Protein AF-A0A536H4V0-F1 (afdb_monomer)

Mean predicted aligned error: 4.58 Å

Structure (mmCIF, N/CA/C/O backbone):
data_AF-A0A536H4V0-F1
#
_entry.id   AF-A0A536H4V0-F1
#
loop_
_atom_site.group_PDB
_atom_site.id
_atom_site.type_symbol
_atom_site.label_atom_id
_atom_site.label_alt_id
_atom_site.label_comp_id
_atom_site.label_asym_id
_atom_site.label_entity_id
_atom_site.label_seq_id
_atom_site.pdbx_PDB_ins_code
_atom_site.Cartn_x
_atom_site.Cartn_y
_atom_site.Cartn_z
_atom_site.occupancy
_atom_site.B_iso_or_equiv
_atom_site.auth_seq_id
_atom_site.auth_comp_id
_atom_site.auth_asym_id
_atom_site.auth_atom_id
_atom_site.pdbx_PDB_model_num
ATOM 1 N N . MET A 1 1 ? 0.033 6.775 -13.928 1.00 62.19 1 MET A N 1
ATOM 2 C CA . MET A 1 1 ? 0.045 6.499 -15.385 1.00 62.19 1 MET A CA 1
ATOM 3 C C . MET A 1 1 ? 1.256 7.106 -16.085 1.00 62.19 1 MET A C 1
ATOM 5 O O . MET A 1 1 ? 1.809 6.414 -16.919 1.00 62.19 1 MET A O 1
ATOM 9 N N . ALA A 1 2 ? 1.698 8.328 -15.747 1.00 80.75 2 ALA A N 1
ATOM 10 C CA . ALA A 1 2 ? 2.904 8.921 -16.344 1.00 80.75 2 ALA A CA 1
ATOM 11 C C . ALA A 1 2 ? 4.171 8.059 -16.148 1.00 80.75 2 ALA A C 1
ATOM 13 O O . ALA A 1 2 ? 4.837 7.756 -17.125 1.00 80.75 2 ALA A O 1
ATOM 14 N N . GLU A 1 3 ? 4.423 7.569 -14.929 1.00 83.06 3 GLU A N 1
ATOM 15 C CA . GLU A 1 3 ? 5.599 6.728 -14.622 1.00 83.06 3 GLU A CA 1
ATOM 16 C C . GLU A 1 3 ? 5.602 5.379 -15.359 1.00 83.06 3 GLU A C 1
ATOM 18 O O . GLU A 1 3 ? 6.646 4.901 -15.787 1.00 83.06 3 GLU A O 1
ATOM 23 N N . LEU A 1 4 ? 4.428 4.760 -15.540 1.00 85.50 4 LEU A N 1
ATOM 24 C CA . LEU A 1 4 ? 4.317 3.520 -16.314 1.00 85.50 4 LEU A CA 1
ATOM 25 C C . LEU A 1 4 ? 4.617 3.773 -17.793 1.00 85.50 4 LEU A C 1
ATOM 27 O O . LEU A 1 4 ? 5.281 2.960 -18.420 1.00 85.50 4 LEU A O 1
ATOM 31 N N . ASN A 1 5 ? 4.120 4.881 -18.350 1.00 89.94 5 ASN A N 1
ATOM 32 C CA . ASN A 1 5 ? 4.380 5.230 -19.744 1.00 89.94 5 ASN A CA 1
ATOM 33 C C . ASN A 1 5 ? 5.869 5.499 -19.972 1.00 89.94 5 ASN A C 1
ATOM 35 O O . ASN A 1 5 ? 6.425 4.963 -20.920 1.00 89.94 5 ASN A O 1
ATOM 39 N N . GLU A 1 6 ? 6.510 6.242 -19.067 1.00 88.69 6 GLU A N 1
ATOM 40 C CA . GLU A 1 6 ? 7.959 6.460 -19.085 1.00 88.69 6 GLU A CA 1
ATOM 41 C C . GLU A 1 6 ? 8.713 5.128 -19.074 1.00 88.69 6 GLU A C 1
ATOM 43 O O . GLU A 1 6 ? 9.539 4.880 -19.946 1.00 88.69 6 GLU A O 1
ATOM 48 N N . TRP A 1 7 ? 8.355 4.220 -18.158 1.00 89.75 7 TRP A N 1
ATOM 49 C CA . TRP A 1 7 ? 8.970 2.897 -18.120 1.00 89.75 7 TRP A CA 1
ATOM 50 C C . TRP A 1 7 ? 8.713 2.076 -19.385 1.00 89.75 7 TRP A C 1
ATOM 52 O O . TRP A 1 7 ? 9.586 1.333 -19.805 1.00 89.75 7 TRP A O 1
ATOM 62 N N . VAL A 1 8 ? 7.537 2.180 -20.009 1.00 89.81 8 VAL A N 1
ATOM 63 C CA . VAL A 1 8 ? 7.223 1.452 -21.250 1.00 89.81 8 VAL A CA 1
ATOM 64 C C . VAL A 1 8 ? 8.034 1.975 -22.440 1.00 89.81 8 VAL A C 1
ATOM 66 O O . VAL A 1 8 ? 8.427 1.164 -23.283 1.00 89.81 8 VAL A O 1
ATOM 69 N N . GLU A 1 9 ? 8.240 3.291 -22.518 1.00 93.38 9 GLU A N 1
ATOM 70 C CA . GLU A 1 9 ? 8.854 3.994 -23.653 1.00 93.38 9 GLU A CA 1
ATOM 71 C C . GLU A 1 9 ? 10.392 4.036 -23.598 1.00 93.38 9 GLU A C 1
ATOM 73 O O . GLU A 1 9 ? 11.022 4.175 -24.646 1.00 93.38 9 GLU A O 1
ATOM 78 N N . ASP A 1 10 ? 10.996 3.903 -22.414 1.00 93.50 10 ASP A N 1
ATOM 79 C CA . ASP A 1 10 ? 12.448 3.969 -22.217 1.00 93.50 10 ASP A CA 1
ATOM 80 C C . ASP A 1 10 ? 13.092 2.568 -22.152 1.00 93.50 10 ASP A C 1
ATOM 82 O O . ASP A 1 10 ? 13.054 1.872 -21.132 1.00 93.50 10 ASP A O 1
ATOM 86 N N . ASP A 1 11 ? 13.705 2.145 -23.261 1.00 93.31 11 ASP A N 1
ATOM 87 C CA . ASP A 1 11 ? 14.391 0.852 -23.366 1.00 93.31 11 ASP A CA 1
ATOM 88 C C . ASP A 1 11 ? 15.609 0.743 -22.425 1.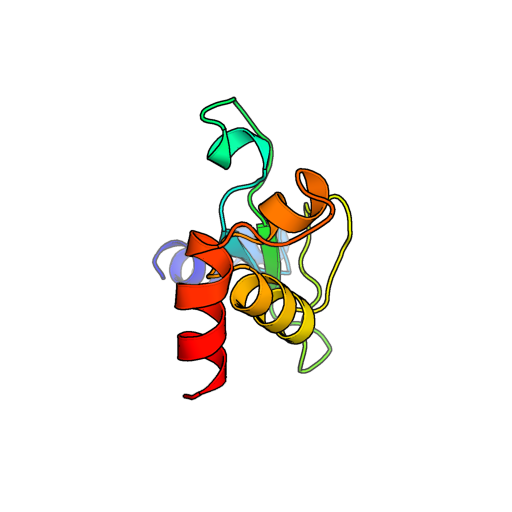00 93.31 11 ASP A C 1
ATOM 90 O O . ASP A 1 11 ? 15.826 -0.321 -21.841 1.00 93.31 11 ASP A O 1
ATOM 94 N N . GLU A 1 12 ? 16.374 1.822 -22.213 1.00 93.81 12 GLU A N 1
ATOM 95 C CA . GLU A 1 12 ? 17.535 1.810 -21.305 1.00 93.81 12 GLU A CA 1
ATOM 96 C C . GLU A 1 12 ? 17.076 1.636 -19.851 1.00 93.81 12 GLU A C 1
ATOM 98 O O . GLU A 1 12 ? 17.635 0.836 -19.091 1.00 93.81 12 GLU A O 1
ATOM 103 N N . LEU A 1 13 ? 16.000 2.329 -19.469 1.00 88.06 13 LEU A N 1
ATOM 104 C CA . LEU A 1 13 ? 15.381 2.183 -18.157 1.00 88.06 13 LEU A CA 1
ATOM 105 C C . LEU A 1 13 ? 14.869 0.754 -17.938 1.00 88.06 13 LEU A C 1
ATOM 107 O O . LEU A 1 13 ? 15.019 0.225 -16.838 1.00 88.06 13 LEU A O 1
ATOM 111 N N . ARG A 1 14 ? 14.305 0.106 -18.962 1.00 89.81 14 ARG A N 1
ATOM 112 C CA . ARG A 1 14 ? 13.844 -1.291 -18.886 1.00 89.81 14 ARG A CA 1
ATOM 113 C C . ARG A 1 14 ? 14.988 -2.290 -18.811 1.00 89.81 14 ARG A C 1
ATOM 115 O O . ARG A 1 14 ? 14.859 -3.298 -18.121 1.00 89.81 14 ARG A O 1
ATOM 122 N N . GLU A 1 15 ? 16.106 -2.030 -19.480 1.00 91.50 15 GLU A N 1
ATOM 123 C CA . GLU A 1 15 ? 17.315 -2.844 -19.320 1.00 91.50 15 GLU A CA 1
ATOM 124 C C . GLU A 1 15 ? 17.878 -2.728 -17.896 1.00 91.50 15 GLU A C 1
ATOM 126 O O . GLU A 1 15 ? 18.272 -3.731 -17.296 1.00 91.50 15 GLU A O 1
ATOM 131 N N . MET A 1 16 ? 17.859 -1.524 -17.317 1.00 89.81 16 MET A N 1
ATOM 132 C CA . MET A 1 16 ? 18.305 -1.278 -15.942 1.00 89.81 16 MET A CA 1
ATOM 133 C C . MET A 1 16 ? 17.315 -1.768 -14.873 1.00 89.81 16 MET A C 1
ATOM 135 O O . MET A 1 16 ? 17.728 -2.213 -13.800 1.00 89.81 16 MET A O 1
ATOM 139 N N . ARG A 1 17 ? 16.010 -1.660 -15.139 1.00 87.38 17 ARG A N 1
ATOM 140 C CA . ARG A 1 17 ? 14.899 -2.078 -14.275 1.00 87.38 17 ARG A CA 1
ATOM 141 C C . ARG A 1 17 ? 13.923 -2.932 -15.087 1.00 87.38 17 ARG A C 1
ATOM 143 O O . ARG A 1 17 ? 12.920 -2.419 -15.589 1.00 87.38 17 ARG A O 1
ATOM 150 N N . PRO A 1 18 ? 14.179 -4.248 -15.179 1.00 87.19 18 PRO A N 1
ATOM 151 C CA . PRO A 1 18 ? 13.380 -5.153 -16.006 1.00 87.19 18 PRO A CA 1
ATOM 152 C C . PRO A 1 18 ? 11.937 -5.323 -15.517 1.00 87.19 18 PRO A C 1
ATOM 154 O O . PRO A 1 18 ? 11.100 -5.835 -16.259 1.00 87.19 18 PRO A O 1
ATOM 157 N N . VAL A 1 19 ? 11.641 -4.887 -14.290 1.00 90.69 19 VAL A N 1
ATOM 158 C CA . VAL A 1 19 ? 10.294 -4.819 -13.721 1.00 90.69 19 VAL A CA 1
ATOM 159 C C . VAL A 1 19 ? 9.927 -3.373 -13.405 1.00 90.69 19 VAL A C 1
ATOM 161 O O . VAL A 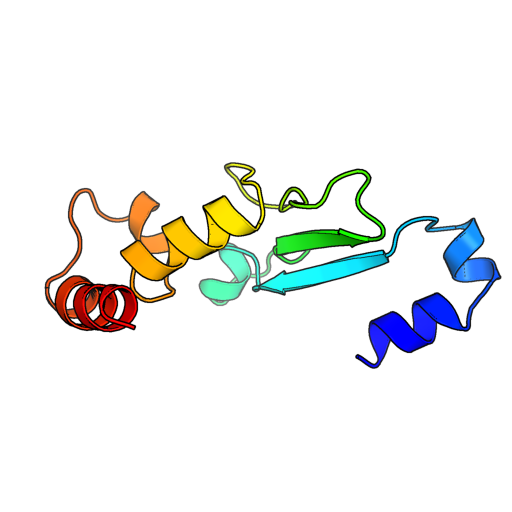1 19 ? 10.757 -2.587 -12.944 1.00 90.69 19 VAL A O 1
ATOM 164 N N . PHE A 1 20 ? 8.662 -3.034 -13.629 1.00 92.19 20 PHE A N 1
ATOM 165 C CA . PHE A 1 20 ? 8.067 -1.784 -13.183 1.00 92.19 20 PHE A CA 1
ATOM 166 C C . PHE A 1 20 ? 7.567 -1.944 -11.745 1.00 92.19 20 PHE A C 1
ATOM 168 O O . PHE A 1 20 ? 6.691 -2.769 -11.485 1.00 92.19 20 PHE A O 1
ATOM 175 N N . ALA A 1 21 ? 8.096 -1.154 -10.813 1.00 93.19 21 ALA A N 1
ATOM 176 C CA . ALA A 1 21 ? 7.591 -1.095 -9.445 1.00 93.19 21 ALA A CA 1
ATOM 177 C C . ALA A 1 21 ? 6.404 -0.123 -9.388 1.00 93.19 21 ALA A C 1
ATOM 179 O O . ALA A 1 21 ? 6.580 1.092 -9.331 1.00 93.19 21 ALA A O 1
ATOM 180 N N . ALA A 1 22 ? 5.184 -0.654 -9.469 1.00 92.88 22 ALA A N 1
ATOM 181 C CA . ALA A 1 22 ? 3.970 0.146 -9.473 1.00 92.88 22 ALA A CA 1
ATOM 182 C C . ALA A 1 22 ? 3.642 0.631 -8.051 1.00 92.88 22 ALA A C 1
ATOM 184 O O . ALA A 1 22 ? 3.360 -0.208 -7.187 1.00 92.88 22 ALA A O 1
ATOM 185 N N . PRO A 1 23 ? 3.625 1.952 -7.792 1.00 93.44 23 PRO A N 1
ATOM 186 C CA . PRO A 1 23 ? 3.295 2.475 -6.474 1.00 93.44 23 PRO A CA 1
ATOM 187 C C . PRO A 1 23 ? 1.805 2.277 -6.174 1.00 93.44 23 PRO A C 1
ATOM 189 O O . PRO A 1 23 ? 0.941 2.562 -7.005 1.00 93.44 23 PRO A O 1
ATOM 192 N N . LEU A 1 24 ? 1.504 1.811 -4.962 1.00 91.50 24 LEU A N 1
ATOM 193 C CA . LEU A 1 24 ? 0.147 1.537 -4.487 1.00 91.50 24 LEU A CA 1
ATOM 194 C C . LEU A 1 24 ? -0.297 2.523 -3.401 1.00 91.50 24 LEU A C 1
ATOM 196 O O . LEU A 1 24 ? -1.399 3.064 -3.466 1.00 91.50 24 LEU A O 1
ATOM 200 N N . ALA A 1 25 ? 0.544 2.742 -2.390 1.00 91.81 25 ALA A N 1
ATOM 201 C CA . ALA A 1 25 ? 0.252 3.631 -1.268 1.00 91.81 25 ALA A CA 1
ATOM 202 C C . ALA A 1 25 ? 1.550 4.160 -0.639 1.00 91.81 25 ALA A C 1
ATOM 204 O O . ALA A 1 25 ? 2.578 3.489 -0.733 1.00 91.81 25 ALA A O 1
ATOM 205 N N . PRO A 1 26 ? 1.520 5.307 0.065 1.00 92.44 26 PRO A N 1
ATOM 206 C CA . PRO A 1 26 ? 2.658 5.730 0.873 1.00 92.44 26 PRO A CA 1
ATOM 207 C C . PRO A 1 26 ? 3.017 4.670 1.924 1.00 92.44 26 PRO A C 1
ATOM 209 O O . PRO A 1 26 ? 2.144 3.919 2.385 1.00 92.44 26 PRO A O 1
ATOM 212 N N . ASP A 1 27 ? 4.287 4.625 2.322 1.00 91.75 27 ASP A N 1
ATOM 213 C CA . ASP A 1 27 ? 4.718 3.785 3.439 1.00 91.75 27 ASP A CA 1
ATOM 214 C C . ASP A 1 27 ? 4.128 4.263 4.785 1.00 91.75 27 ASP A C 1
ATOM 216 O O . ASP A 1 27 ? 3.386 5.248 4.852 1.00 91.75 27 ASP A O 1
ATOM 220 N N . ALA A 1 28 ? 4.412 3.531 5.865 1.00 89.56 28 ALA A N 1
ATOM 221 C CA . ALA A 1 28 ? 3.896 3.860 7.193 1.00 89.56 28 ALA A CA 1
ATOM 222 C C . ALA A 1 28 ? 4.401 5.221 7.710 1.00 89.56 28 ALA A C 1
ATOM 224 O O . ALA A 1 28 ? 3.611 5.984 8.254 1.00 89.56 28 ALA A O 1
ATOM 225 N N . TYR A 1 29 ? 5.670 5.566 7.476 1.00 91.06 29 TYR A N 1
ATOM 226 C CA . TYR A 1 29 ? 6.259 6.830 7.924 1.00 91.06 29 TYR A CA 1
ATOM 227 C C . TYR A 1 29 ? 5.683 8.025 7.170 1.00 91.06 29 TYR A C 1
ATOM 229 O O . TYR A 1 29 ? 5.291 9.012 7.784 1.00 91.06 29 TYR A O 1
ATOM 237 N N . HIS A 1 30 ? 5.539 7.919 5.849 1.00 91.25 30 HIS A N 1
ATOM 238 C CA . HIS A 1 30 ? 4.938 8.981 5.047 1.00 91.25 30 HIS A CA 1
ATOM 239 C C . HIS A 1 30 ? 3.461 9.213 5.400 1.00 91.25 30 HIS A C 1
ATOM 241 O O . HIS A 1 30 ? 2.973 10.335 5.280 1.00 91.25 30 HIS A O 1
ATOM 247 N N . LYS A 1 31 ? 2.741 8.188 5.877 1.00 88.44 31 LYS A N 1
ATOM 248 C CA . LYS A 1 31 ? 1.381 8.352 6.431 1.00 88.44 31 LYS A CA 1
ATOM 249 C C . LYS A 1 31 ? 1.364 9.088 7.772 1.00 88.44 31 LYS A C 1
ATOM 251 O O . LYS A 1 31 ? 0.338 9.663 8.120 1.00 88.44 31 LYS A O 1
ATOM 256 N N . GLU A 1 32 ? 2.480 9.083 8.491 1.00 88.94 32 GLU A N 1
ATOM 257 C CA . GLU A 1 32 ? 2.686 9.800 9.753 1.00 88.94 32 GLU A CA 1
ATOM 258 C C . GLU A 1 32 ? 3.330 11.185 9.559 1.00 88.94 32 GLU A C 1
ATOM 260 O O . GLU A 1 32 ? 3.702 11.823 10.541 1.00 88.94 32 GLU A O 1
ATOM 265 N N . ASP A 1 33 ? 3.453 11.667 8.315 1.00 91.56 33 ASP A N 1
ATOM 266 C CA . ASP A 1 33 ? 4.153 12.919 7.969 1.00 91.56 33 ASP A CA 1
ATOM 267 C C . ASP A 1 33 ? 5.641 12.914 8.382 1.00 91.56 33 ASP A C 1
ATOM 269 O O . ASP A 1 33 ? 6.254 13.939 8.688 1.00 91.56 33 ASP A O 1
ATOM 273 N N . VAL A 1 34 ? 6.245 11.724 8.390 1.00 93.12 34 VAL A N 1
ATOM 274 C CA . VAL A 1 34 ? 7.668 11.500 8.649 1.00 93.12 34 VAL A CA 1
ATOM 275 C C . VAL A 1 34 ? 8.340 11.027 7.362 1.00 93.12 34 VAL A C 1
ATOM 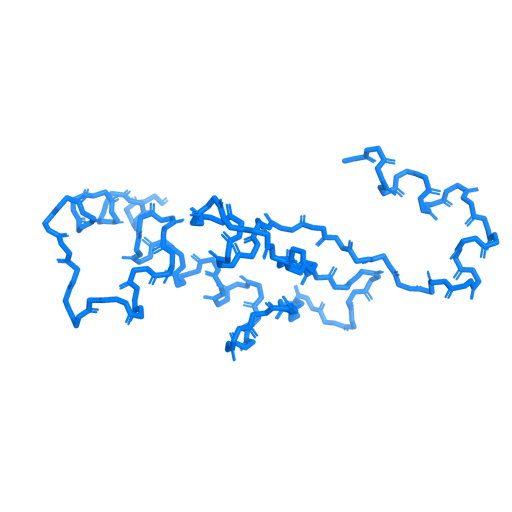277 O O . VAL A 1 34 ? 7.756 10.282 6.577 1.00 93.12 34 VAL A O 1
ATOM 280 N N . SER A 1 35 ? 9.591 11.445 7.135 1.00 89.31 35 SER A N 1
ATOM 281 C CA . SER A 1 35 ? 10.382 10.948 6.002 1.00 89.31 35 SER A CA 1
ATOM 282 C C . SER A 1 35 ? 10.474 9.424 6.056 1.00 89.31 35 SER A C 1
ATOM 284 O O . SER A 1 35 ? 11.053 8.868 6.990 1.00 89.31 35 SER A O 1
ATOM 286 N N . GLY A 1 36 ? 9.929 8.775 5.033 1.00 87.69 36 GLY A N 1
ATOM 287 C CA . GLY A 1 36 ? 9.926 7.327 4.890 1.00 87.69 36 GLY A CA 1
ATOM 288 C C . GLY A 1 36 ? 10.921 6.813 3.855 1.00 87.69 36 GLY A C 1
ATOM 289 O O . GLY A 1 36 ? 11.931 7.449 3.547 1.00 87.69 36 GLY A O 1
ATOM 290 N N . GLY A 1 37 ? 10.619 5.624 3.342 1.00 90.69 37 GLY A N 1
ATOM 291 C CA . GLY A 1 37 ? 11.356 4.944 2.287 1.00 90.69 37 GLY A CA 1
ATOM 292 C C . GLY A 1 37 ? 10.582 4.941 0.970 1.00 90.69 37 GLY A C 1
ATOM 293 O O . GLY A 1 37 ? 9.855 5.878 0.643 1.00 90.69 37 GLY A O 1
ATOM 294 N N . ALA A 1 38 ? 10.768 3.872 0.196 1.00 93.38 38 ALA A N 1
ATOM 295 C CA . ALA A 1 38 ? 9.957 3.623 -0.986 1.00 93.38 38 ALA A CA 1
ATOM 296 C C . ALA A 1 38 ? 8.489 3.355 -0.588 1.00 93.38 38 ALA A C 1
ATOM 298 O O . ALA A 1 38 ? 8.240 2.782 0.479 1.00 93.38 38 ALA A O 1
ATOM 299 N N . PRO A 1 39 ? 7.514 3.743 -1.430 1.00 94.38 39 PRO A N 1
ATOM 300 C CA . PRO A 1 39 ? 6.106 3.457 -1.184 1.00 94.38 39 PRO A CA 1
ATOM 301 C C . PRO A 1 39 ? 5.847 1.948 -1.132 1.00 94.38 39 PRO A C 1
ATOM 303 O O . PRO A 1 39 ? 6.659 1.132 -1.570 1.00 94.38 39 PRO A O 1
ATOM 306 N N . TYR A 1 40 ? 4.667 1.567 -0.647 1.00 93.69 40 TYR A N 1
ATOM 307 C CA . TYR A 1 40 ? 4.171 0.219 -0.890 1.00 93.69 40 TYR A CA 1
ATOM 308 C C . TYR A 1 40 ? 3.946 0.058 -2.384 1.00 93.69 40 TYR A C 1
ATOM 310 O O . TYR A 1 40 ? 3.243 0.863 -2.999 1.00 93.69 40 TYR A O 1
ATOM 318 N N . GLU A 1 41 ? 4.550 -0.970 -2.957 1.00 94.69 41 GLU A N 1
ATOM 319 C CA . GLU A 1 41 ? 4.630 -1.149 -4.402 1.00 94.69 41 GLU A CA 1
ATOM 320 C C . GLU A 1 41 ? 4.448 -2.614 -4.787 1.00 94.69 41 GLU A C 1
ATOM 322 O O . GLU A 1 41 ? 4.580 -3.512 -3.955 1.00 94.69 41 GLU A O 1
ATOM 327 N N . MET A 1 42 ? 4.131 -2.856 -6.053 1.00 94.00 42 MET A N 1
ATOM 328 C CA . MET A 1 42 ? 4.051 -4.194 -6.634 1.00 94.00 42 MET A CA 1
ATOM 329 C C . MET A 1 42 ? 4.859 -4.250 -7.924 1.00 94.00 42 MET A C 1
ATOM 331 O O . MET A 1 42 ? 4.808 -3.330 -8.737 1.00 94.00 42 MET A O 1
ATOM 335 N N . GLU A 1 43 ? 5.588 -5.339 -8.132 1.00 92.94 43 GLU A N 1
ATOM 336 C CA . GLU A 1 43 ? 6.361 -5.530 -9.357 1.00 92.94 43 GLU A CA 1
ATOM 337 C C . GLU A 1 43 ? 5.464 -5.985 -10.512 1.00 92.94 43 GLU A C 1
ATOM 339 O O . GLU A 1 43 ? 4.639 -6.892 -10.371 1.00 92.94 43 GLU A O 1
ATOM 344 N N . LEU A 1 44 ? 5.649 -5.363 -11.676 1.00 90.06 44 LEU A N 1
ATOM 345 C CA . LEU A 1 44 ? 4.961 -5.683 -12.917 1.00 90.06 44 LEU A CA 1
ATOM 346 C C . LEU A 1 44 ? 5.964 -5.926 -14.064 1.00 90.06 44 LEU A C 1
ATOM 348 O O . LEU A 1 44 ? 6.913 -5.158 -14.209 1.00 90.06 44 LEU A O 1
ATOM 352 N N . PRO A 1 45 ? 5.746 -6.943 -14.922 1.00 89.06 45 PRO A N 1
ATOM 353 C CA . PRO A 1 45 ? 4.708 -7.964 -14.797 1.00 89.06 45 PRO A CA 1
ATOM 354 C C . PRO A 1 45 ? 5.007 -8.928 -13.639 1.00 89.06 45 PRO A C 1
ATOM 356 O O . PRO A 1 45 ? 6.124 -9.418 -13.494 1.00 89.06 45 PRO A O 1
ATOM 359 N N . ALA A 1 46 ? 3.987 -9.245 -12.840 1.00 89.88 46 ALA A N 1
ATOM 360 C CA . ALA A 1 46 ? 4.097 -10.284 -11.825 1.00 89.88 46 ALA A CA 1
ATOM 361 C C . ALA A 1 46 ? 3.978 -11.677 -12.477 1.00 89.88 46 ALA A C 1
ATOM 363 O O . ALA A 1 46 ? 3.186 -11.854 -13.407 1.00 89.88 46 ALA A O 1
ATOM 364 N N . PRO A 1 47 ? 4.703 -12.699 -11.984 1.00 88.31 47 PRO A N 1
ATOM 365 C CA . PRO A 1 47 ? 4.603 -14.063 -12.511 1.00 88.31 47 PRO A CA 1
ATOM 366 C C . PRO A 1 47 ? 3.245 -14.731 -12.226 1.00 88.31 47 PRO A C 1
ATOM 368 O O . PRO A 1 47 ? 2.915 -15.741 -12.845 1.00 88.31 47 PRO A O 1
ATOM 371 N N . GLY A 1 48 ? 2.464 -14.191 -11.285 1.00 89.44 48 GLY A N 1
ATOM 372 C CA . GLY A 1 48 ? 1.139 -14.677 -10.909 1.00 89.44 48 GLY A CA 1
ATOM 373 C C . GLY A 1 48 ? 0.064 -13.596 -11.020 1.00 89.44 48 GLY A C 1
ATOM 374 O O . GLY A 1 48 ? 0.359 -12.418 -11.195 1.00 89.44 48 GLY A O 1
ATOM 375 N N . ALA A 1 49 ? -1.198 -14.009 -10.886 1.00 91.12 49 ALA A N 1
ATOM 376 C CA . ALA A 1 49 ? -2.347 -13.102 -10.949 1.00 91.12 49 ALA A CA 1
ATOM 377 C C . ALA A 1 49 ? -2.503 -12.205 -9.704 1.00 91.12 49 ALA A C 1
ATOM 379 O O . ALA A 1 49 ? -3.193 -11.193 -9.772 1.00 91.12 49 ALA A O 1
ATOM 380 N N . ASP A 1 50 ? -1.887 -12.580 -8.580 1.00 94.44 50 ASP A N 1
ATOM 381 C CA . ASP A 1 50 ? -1.928 -11.842 -7.314 1.00 94.44 50 ASP A CA 1
ATOM 382 C C . ASP A 1 50 ? -0.491 -11.500 -6.901 1.00 94.44 50 ASP A C 1
ATOM 384 O O . ASP A 1 50 ? 0.261 -12.362 -6.440 1.00 94.44 50 ASP A O 1
ATOM 388 N N . ALA A 1 51 ? -0.076 -10.265 -7.182 1.00 94.44 51 ALA A N 1
ATOM 389 C CA . ALA A 1 51 ? 1.286 -9.798 -6.945 1.00 94.44 51 ALA A CA 1
ATOM 390 C C . ALA A 1 51 ? 1.542 -9.573 -5.449 1.00 94.44 51 ALA A C 1
ATOM 392 O O . ALA A 1 51 ? 0.636 -9.200 -4.707 1.00 94.44 51 ALA A O 1
ATOM 393 N N . MET A 1 52 ? 2.784 -9.755 -5.001 1.00 95.31 52 MET A N 1
ATOM 394 C CA . MET A 1 52 ? 3.175 -9.397 -3.636 1.00 95.31 52 MET A CA 1
ATOM 395 C C . MET A 1 52 ? 3.354 -7.883 -3.505 1.00 95.31 52 MET A C 1
ATOM 397 O O . MET A 1 52 ? 3.905 -7.245 -4.401 1.00 95.31 52 MET A O 1
ATOM 401 N N . ILE A 1 53 ? 2.914 -7.332 -2.374 1.00 94.81 53 ILE A N 1
ATOM 402 C CA . ILE A 1 53 ? 3.171 -5.944 -1.994 1.00 94.81 53 ILE A CA 1
ATOM 403 C C . ILE A 1 53 ? 4.489 -5.864 -1.231 1.00 94.81 53 ILE A C 1
ATOM 405 O O . ILE A 1 53 ? 4.693 -6.541 -0.218 1.00 94.81 53 ILE A O 1
ATOM 409 N N . MET A 1 54 ? 5.372 -5.018 -1.742 1.00 94.00 54 MET A N 1
ATOM 410 C CA . MET A 1 54 ? 6.722 -4.776 -1.257 1.00 94.00 54 MET A CA 1
ATOM 411 C C . MET A 1 54 ? 6.757 -3.566 -0.312 1.00 94.00 54 MET A C 1
ATOM 413 O O . MET A 1 54 ? 5.787 -2.816 -0.194 1.00 94.00 54 MET A O 1
ATOM 417 N N . ASN A 1 55 ? 7.883 -3.392 0.386 1.00 93.00 55 ASN A N 1
ATOM 418 C CA . ASN A 1 55 ? 8.154 -2.285 1.322 1.00 93.00 55 ASN A CA 1
ATOM 419 C C . ASN A 1 55 ? 7.196 -2.181 2.522 1.00 93.00 55 ASN A C 1
ATOM 421 O O . ASN A 1 55 ? 7.168 -1.172 3.223 1.00 93.00 55 ASN A O 1
ATOM 425 N N . MET A 1 56 ? 6.437 -3.242 2.798 1.00 88.94 56 MET A N 1
ATOM 426 C CA . MET A 1 56 ? 5.634 -3.383 4.009 1.00 88.94 56 MET A CA 1
ATOM 427 C C . MET A 1 56 ? 6.398 -4.155 5.087 1.00 88.94 56 MET A C 1
ATOM 429 O O . MET A 1 56 ? 7.130 -5.095 4.782 1.00 88.94 56 MET A O 1
ATOM 433 N N . THR A 1 57 ? 6.141 -3.842 6.361 1.00 87.50 57 THR A N 1
ATOM 434 C CA . THR A 1 57 ? 6.655 -4.615 7.508 1.00 87.50 57 THR A CA 1
ATOM 435 C C . THR A 1 57 ? 6.252 -6.090 7.424 1.00 87.50 57 THR A C 1
ATOM 437 O O . THR A 1 57 ? 7.035 -6.980 7.754 1.00 87.50 57 THR A O 1
ATOM 440 N N . ARG A 1 58 ? 5.024 -6.359 6.963 1.00 87.00 58 ARG A N 1
ATOM 441 C CA . ARG A 1 58 ? 4.505 -7.704 6.697 1.00 87.00 58 ARG A CA 1
ATOM 442 C C . ARG A 1 58 ? 4.030 -7.779 5.244 1.00 87.00 58 ARG A C 1
ATOM 444 O O . ARG A 1 58 ? 2.980 -7.213 4.941 1.00 87.00 58 ARG A O 1
ATOM 451 N N . PRO A 1 59 ? 4.773 -8.454 4.352 1.00 86.56 59 PRO A N 1
ATOM 452 C CA . PRO A 1 59 ? 4.361 -8.612 2.964 1.00 86.56 59 PRO A CA 1
ATOM 453 C C . PRO A 1 59 ? 3.029 -9.357 2.852 1.00 86.56 59 PRO A C 1
ATOM 455 O O . PRO A 1 59 ? 2.829 -10.400 3.479 1.00 86.56 59 PRO A O 1
ATOM 458 N N . LEU A 1 60 ? 2.133 -8.832 2.021 1.00 94.25 60 LEU A N 1
ATOM 459 C CA . LEU A 1 60 ? 0.849 -9.438 1.677 1.00 94.25 60 LEU A CA 1
ATOM 460 C C . LEU A 1 60 ? 0.738 -9.521 0.158 1.00 94.25 60 LEU A C 1
ATOM 462 O O . LEU A 1 60 ? 1.249 -8.654 -0.545 1.00 94.25 60 LEU A O 1
ATOM 466 N N . ALA A 1 61 ? 0.038 -10.531 -0.352 1.00 95.88 61 ALA A N 1
ATOM 467 C CA . ALA A 1 61 ? -0.423 -10.492 -1.736 1.00 95.88 61 ALA A CA 1
ATOM 468 C C . ALA A 1 61 ? -1.445 -9.352 -1.909 1.00 95.88 61 ALA A C 1
ATOM 470 O O .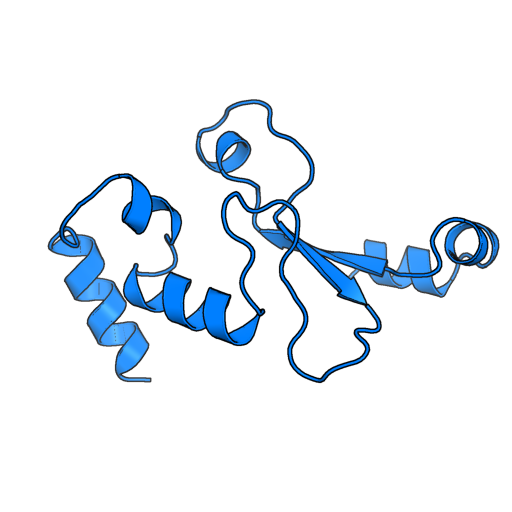 ALA A 1 61 ? -2.130 -8.992 -0.948 1.00 95.88 61 ALA A O 1
ATOM 471 N N . PHE A 1 62 ? -1.562 -8.777 -3.101 1.00 94.69 62 PHE A N 1
ATOM 472 C CA . PHE A 1 62 ? -2.376 -7.592 -3.370 1.00 94.69 62 PHE A CA 1
ATOM 473 C C . PHE A 1 62 ? -3.837 -7.770 -2.945 1.00 94.69 62 PHE A C 1
ATOM 475 O O . PHE A 1 62 ? -4.395 -6.914 -2.257 1.00 94.69 62 PHE A O 1
ATOM 482 N N . VAL A 1 63 ? -4.455 -8.909 -3.261 1.00 95.31 63 VAL A N 1
ATOM 483 C CA . VAL A 1 63 ? -5.839 -9.182 -2.843 1.00 95.31 63 VAL A CA 1
ATOM 484 C C . VAL A 1 63 ? -5.946 -9.302 -1.319 1.00 95.31 63 VAL A C 1
ATOM 486 O O . VAL A 1 63 ? -6.909 -8.810 -0.726 1.00 95.31 63 VAL A O 1
ATOM 489 N N . ALA A 1 64 ? -4.963 -9.925 -0.663 1.00 95.38 64 ALA A N 1
ATOM 490 C CA . ALA A 1 64 ? -4.918 -10.009 0.796 1.00 95.38 64 ALA A CA 1
ATOM 491 C C . ALA A 1 64 ? -4.729 -8.624 1.440 1.00 95.38 64 ALA A C 1
ATOM 493 O O . ALA A 1 64 ? -5.391 -8.321 2.432 1.00 95.38 64 ALA A O 1
ATOM 494 N N . TYR A 1 65 ? -3.899 -7.767 0.840 1.00 94.00 65 TYR A N 1
ATOM 495 C CA . TYR A 1 65 ? -3.719 -6.376 1.247 1.00 94.00 65 TYR A CA 1
ATOM 496 C C . TYR A 1 65 ? -5.029 -5.589 1.159 1.00 94.00 65 TYR A C 1
ATOM 498 O O . TYR A 1 65 ? -5.403 -4.938 2.131 1.00 94.00 65 TYR A O 1
ATOM 506 N N . LEU A 1 66 ? -5.768 -5.685 0.048 1.00 93.19 66 LEU A N 1
ATOM 507 C CA . LEU A 1 66 ? -7.051 -4.988 -0.106 1.00 93.19 66 LEU A CA 1
ATOM 508 C C . LEU A 1 66 ? -8.084 -5.446 0.927 1.00 93.19 66 LEU A C 1
ATOM 510 O O . LEU A 1 66 ? -8.744 -4.614 1.545 1.00 93.19 66 LEU A O 1
ATOM 514 N N . ARG A 1 67 ? -8.195 -6.760 1.162 1.00 93.75 67 ARG A N 1
ATOM 515 C CA . ARG A 1 67 ? -9.079 -7.301 2.210 1.00 93.75 67 ARG A CA 1
ATOM 516 C C . ARG A 1 67 ? -8.701 -6.758 3.583 1.00 93.75 67 ARG A C 1
ATOM 518 O O . ARG A 1 67 ? -9.574 -6.312 4.320 1.00 93.75 67 ARG A O 1
ATOM 525 N N . HIS A 1 68 ? -7.410 -6.762 3.901 1.00 92.69 68 HIS A N 1
ATOM 526 C CA . HIS A 1 68 ? -6.911 -6.225 5.159 1.00 92.69 68 HIS A CA 1
ATOM 527 C C . HIS A 1 68 ? -7.194 -4.721 5.286 1.00 92.69 68 HIS A C 1
ATOM 529 O O . HIS A 1 68 ? -7.684 -4.272 6.315 1.00 92.69 68 HIS A O 1
ATOM 535 N N . ALA A 1 69 ? -6.979 -3.942 4.225 1.00 92.38 69 ALA A N 1
ATOM 536 C CA . ALA A 1 69 ? -7.293 -2.520 4.213 1.00 92.38 69 ALA A CA 1
ATOM 537 C C . ALA A 1 69 ? -8.792 -2.264 4.434 1.00 92.38 69 ALA A C 1
ATOM 539 O O . ALA A 1 69 ? -9.141 -1.423 5.259 1.00 92.38 69 ALA A O 1
ATOM 540 N N . PHE A 1 70 ? -9.686 -2.998 3.764 1.00 92.88 70 PHE A N 1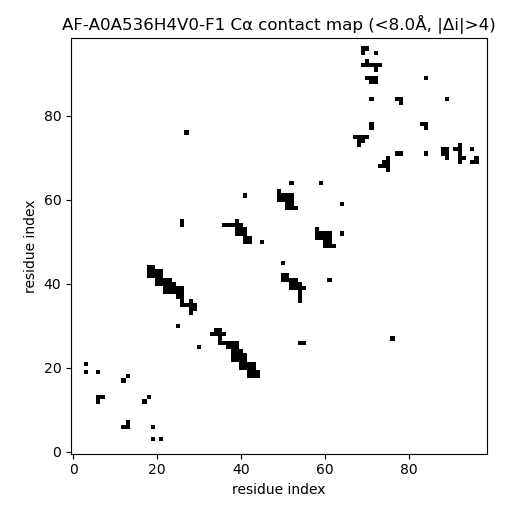
ATOM 541 C CA . PHE A 1 70 ? -11.134 -2.798 3.900 1.00 92.88 70 PHE A CA 1
ATOM 542 C C . PHE A 1 70 ? -11.683 -3.177 5.276 1.00 92.88 70 PHE A C 1
ATOM 544 O O . PHE A 1 70 ? -12.535 -2.451 5.788 1.00 92.88 70 PHE A O 1
ATOM 551 N N . GLN A 1 71 ? -11.128 -4.203 5.928 1.00 93.38 71 GLN A N 1
ATOM 552 C CA . GLN A 1 71 ? -11.448 -4.517 7.328 1.00 93.38 71 GLN A CA 1
ATOM 553 C C . GLN A 1 71 ? -11.190 -3.329 8.268 1.00 93.38 71 GLN A C 1
ATOM 555 O O . GLN A 1 71 ? -11.872 -3.187 9.283 1.00 93.38 71 GLN A O 1
ATOM 560 N N . TRP A 1 72 ? -10.241 -2.460 7.913 1.00 93.69 72 TRP A N 1
ATOM 561 C CA . TRP A 1 72 ? -9.852 -1.266 8.664 1.00 93.69 72 TRP A CA 1
ATOM 562 C C . TRP A 1 72 ? -10.252 0.036 7.961 1.00 93.69 72 TRP A C 1
ATOM 564 O O . TRP A 1 72 ? -9.580 1.053 8.107 1.00 93.69 72 TRP A O 1
ATOM 574 N N . ALA A 1 73 ? -11.341 0.027 7.184 1.00 93.56 73 ALA A N 1
ATOM 575 C CA . ALA A 1 73 ? -11.881 1.218 6.517 1.00 93.56 73 ALA A CA 1
ATOM 576 C C . ALA A 1 73 ? -10.880 1.953 5.594 1.00 93.56 73 ALA A C 1
ATOM 578 O O . ALA A 1 73 ? -10.940 3.171 5.433 1.00 93.56 73 ALA A O 1
ATOM 579 N N . GLY A 1 74 ? -9.947 1.218 4.986 1.00 90.38 74 GLY A N 1
ATOM 580 C CA . GLY A 1 74 ? -8.873 1.760 4.148 1.00 90.38 74 GLY A CA 1
ATOM 581 C C . GLY A 1 74 ? -7.619 2.187 4.920 1.00 90.38 74 GLY A C 1
ATOM 582 O O . GLY A 1 74 ? -6.680 2.692 4.310 1.00 90.38 74 GLY A O 1
ATOM 583 N N . LEU A 1 75 ? -7.572 1.963 6.236 1.00 90.69 75 LEU A N 1
ATOM 584 C CA . LEU A 1 75 ? -6.474 2.351 7.127 1.00 90.69 75 LEU A CA 1
ATOM 585 C C . LEU A 1 75 ? -5.795 1.112 7.748 1.00 90.69 75 LEU A C 1
ATOM 587 O O . LEU A 1 75 ? -5.832 0.939 8.965 1.00 90.69 75 LEU A O 1
ATOM 591 N N . PRO A 1 76 ? -5.142 0.238 6.953 1.00 89.25 76 PRO A N 1
ATOM 592 C CA . PRO A 1 76 ? -4.601 -1.039 7.440 1.00 89.25 76 PRO A CA 1
ATOM 593 C C . PRO A 1 76 ? -3.579 -0.900 8.582 1.00 89.25 76 PRO A C 1
ATOM 595 O O . PRO A 1 76 ? -3.460 -1.805 9.397 1.00 89.25 76 PRO A O 1
ATOM 598 N N . GLY A 1 77 ? -2.884 0.239 8.700 1.00 87.94 77 GLY A N 1
ATOM 599 C CA . GLY A 1 77 ? -1.941 0.488 9.802 1.00 87.94 77 GLY A CA 1
ATOM 600 C C . GLY A 1 77 ? -2.595 0.524 11.190 1.00 87.94 77 GLY A C 1
ATOM 601 O O . GLY A 1 77 ? -1.926 0.290 12.191 1.00 87.94 77 GLY A O 1
ATOM 602 N N . TYR A 1 78 ? -3.913 0.737 11.274 1.00 91.25 78 TYR A N 1
ATOM 603 C CA . TYR A 1 78 ? -4.630 0.707 12.553 1.00 91.25 78 TYR A CA 1
ATOM 604 C C . TYR A 1 78 ? -4.630 -0.692 13.182 1.00 91.25 78 TYR A C 1
ATOM 606 O O . TYR A 1 78 ? -4.703 -0.796 14.403 1.00 91.25 78 TYR A O 1
ATOM 614 N N . ALA A 1 79 ? -4.460 -1.748 12.381 1.00 90.38 79 ALA A N 1
ATOM 615 C CA . ALA A 1 79 ? -4.315 -3.114 12.874 1.00 90.38 79 ALA A CA 1
ATOM 616 C C . ALA A 1 79 ? -3.061 -3.330 13.733 1.00 90.38 79 ALA A C 1
ATOM 618 O O . ALA A 1 79 ? -2.978 -4.314 14.463 1.00 90.38 79 ALA A O 1
ATOM 619 N N . GLU A 1 80 ? -2.069 -2.445 13.617 1.00 86.50 80 GLU A N 1
ATOM 620 C CA . GLU A 1 80 ? -0.837 -2.497 14.406 1.00 86.50 80 GLU A CA 1
ATOM 621 C C . GLU A 1 80 ? -0.930 -1.639 15.675 1.00 86.50 80 GLU A C 1
ATOM 623 O O . GLU A 1 80 ? -0.229 -1.906 16.649 1.00 86.50 80 GLU A O 1
ATOM 628 N N . ALA A 1 81 ? -1.798 -0.623 15.669 1.00 87.69 81 ALA A N 1
ATOM 629 C CA . ALA A 1 81 ? -1.952 0.336 16.760 1.00 87.69 81 ALA A CA 1
ATOM 630 C C . ALA A 1 81 ? -3.079 -0.021 17.744 1.00 87.69 81 ALA A C 1
ATOM 632 O O . ALA A 1 81 ? -3.059 0.447 18.883 1.00 87.69 81 ALA A O 1
ATOM 633 N N . PHE A 1 82 ? -4.060 -0.822 17.319 1.00 91.19 82 PHE A N 1
ATOM 634 C CA . PHE A 1 82 ? -5.240 -1.156 18.113 1.00 91.19 82 PHE A CA 1
ATOM 635 C C . PHE A 1 82 ? -5.503 -2.663 18.132 1.00 91.19 82 PHE A C 1
ATOM 637 O O . PHE A 1 82 ? -5.538 -3.305 17.085 1.00 91.19 82 PHE A O 1
ATOM 644 N N . ASP A 1 83 ? -5.782 -3.206 19.320 1.00 91.12 83 ASP A N 1
ATOM 645 C CA . ASP A 1 83 ? -6.207 -4.605 19.480 1.00 91.12 83 ASP A CA 1
ATOM 646 C C . ASP A 1 83 ? -7.628 -4.845 18.931 1.00 91.12 83 ASP A C 1
ATOM 648 O O . ASP A 1 83 ? -7.946 -5.931 18.445 1.00 91.12 83 ASP A O 1
ATOM 652 N N . GLU A 1 84 ? -8.483 -3.817 18.975 1.00 92.81 84 GLU A N 1
ATOM 653 C CA . GLU A 1 84 ? -9.859 -3.836 18.473 1.00 92.81 84 GLU A CA 1
ATOM 654 C C . GLU A 1 84 ? -10.136 -2.613 17.591 1.00 92.81 84 GLU A C 1
ATOM 656 O O . GLU A 1 84 ? -9.595 -1.527 17.812 1.00 92.81 84 GLU A O 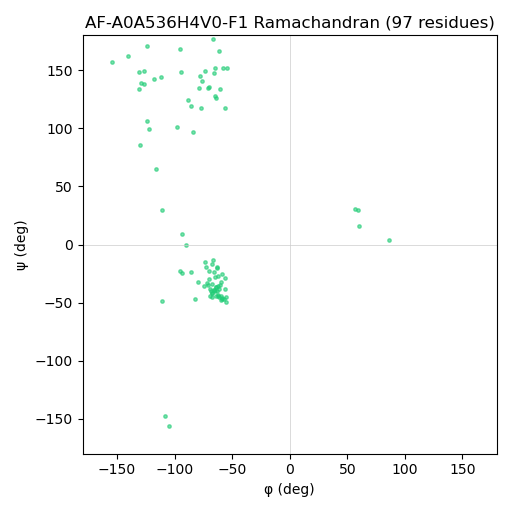1
ATOM 661 N N . ARG A 1 85 ? -11.014 -2.763 16.591 1.00 94.81 85 ARG A N 1
ATOM 662 C CA . ARG A 1 85 ? -11.374 -1.655 15.694 1.00 94.81 85 ARG A CA 1
ATOM 663 C C . ARG A 1 85 ? -12.103 -0.551 16.473 1.00 94.81 85 ARG A C 1
ATOM 665 O O . ARG A 1 85 ? -13.141 -0.838 17.073 1.00 94.81 85 ARG A O 1
ATOM 672 N N . PRO A 1 86 ? -11.666 0.721 16.382 1.00 95.50 86 PRO A N 1
ATOM 673 C CA . PRO A 1 86 ? -12.462 1.843 16.866 1.00 95.50 86 PRO A CA 1
ATOM 674 C C . PRO A 1 86 ? -13.866 1.850 16.243 1.00 95.50 86 PRO A C 1
ATOM 676 O O . PRO A 1 86 ? -14.070 1.373 15.120 1.00 95.50 86 PRO A O 1
ATOM 679 N N . SER A 1 87 ? -14.847 2.399 16.959 1.00 95.31 87 SER A N 1
ATOM 680 C CA . SER A 1 87 ? -16.257 2.350 16.545 1.00 95.31 87 SER A CA 1
ATOM 681 C C . SER A 1 87 ? -16.510 3.030 15.193 1.00 95.31 87 SER A C 1
ATOM 683 O O . SER A 1 87 ? -17.291 2.548 14.376 1.00 95.31 87 SER A O 1
ATOM 685 N N . GLU A 1 88 ? -15.771 4.100 14.922 1.00 93.56 88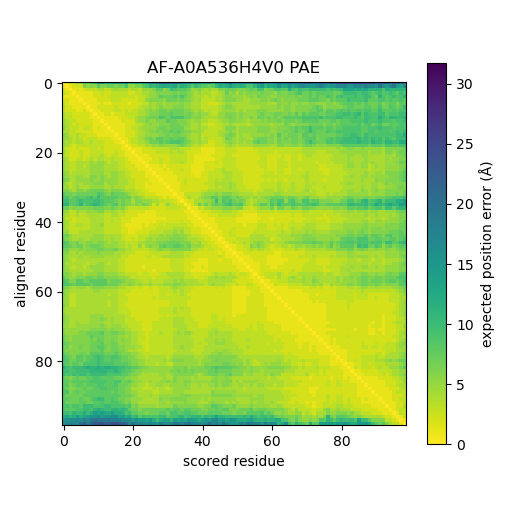 GLU A N 1
ATOM 686 C CA . GLU A 1 88 ? -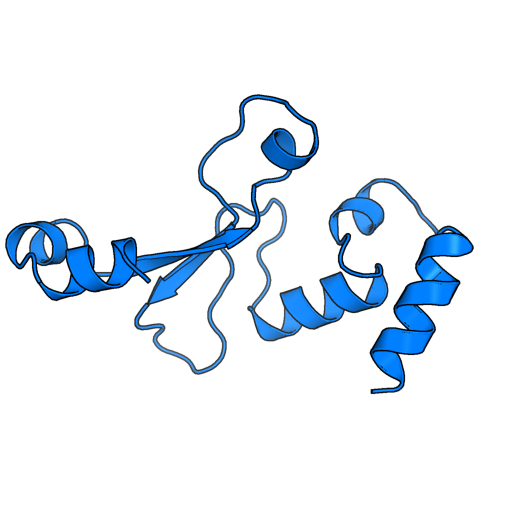15.788 4.889 13.698 1.00 93.56 88 GLU A CA 1
ATOM 687 C C . GLU A 1 88 ? -15.232 4.090 12.515 1.00 93.56 88 GLU A C 1
ATOM 689 O O . GLU A 1 88 ? -15.793 4.127 11.420 1.00 93.56 88 GLU A O 1
ATOM 694 N N . ILE A 1 89 ? -14.162 3.320 12.751 1.00 95.44 89 ILE A N 1
ATOM 695 C CA . ILE A 1 89 ? -13.575 2.419 11.754 1.00 95.44 89 ILE A CA 1
ATOM 696 C C . ILE A 1 89 ? -14.546 1.284 11.445 1.00 95.44 89 ILE A C 1
ATOM 698 O O . ILE A 1 89 ? -14.791 1.001 10.275 1.00 95.44 89 ILE A O 1
ATOM 702 N N . SER A 1 90 ? -15.147 0.681 12.473 1.00 94.56 90 SER A N 1
ATOM 703 C CA . SER A 1 90 ? -16.128 -0.396 12.297 1.00 94.56 90 SER A CA 1
ATOM 704 C C . SER A 1 90 ? -17.322 0.070 11.460 1.00 94.56 90 SER A C 1
ATOM 706 O O . SER A 1 90 ? -17.661 -0.564 10.467 1.00 94.56 90 SER A O 1
ATOM 708 N N . ALA A 1 91 ? -17.885 1.244 11.767 1.00 94.38 91 ALA A N 1
ATOM 709 C CA . ALA A 1 91 ? -19.028 1.792 11.037 1.00 94.38 91 ALA A CA 1
ATOM 710 C C . ALA A 1 91 ? -18.758 2.022 9.535 1.00 94.38 91 ALA A C 1
ATOM 712 O O . ALA A 1 91 ? -19.677 1.917 8.719 1.00 94.38 91 ALA A O 1
ATOM 713 N N . ILE A 1 92 ? -17.519 2.356 9.154 1.00 94.38 92 ILE A N 1
ATOM 714 C CA . ILE A 1 92 ? -17.134 2.522 7.745 1.00 94.38 92 ILE A CA 1
ATOM 715 C C . ILE A 1 92 ? -16.818 1.167 7.105 1.00 94.38 92 ILE A C 1
ATOM 717 O O . ILE A 1 92 ? -17.304 0.890 6.009 1.00 94.38 92 ILE A O 1
ATOM 721 N N . ALA A 1 93 ? -16.030 0.328 7.777 1.00 92.81 93 ALA A N 1
ATOM 722 C CA . ALA A 1 93 ? -15.618 -0.976 7.269 1.00 92.81 93 ALA A CA 1
ATOM 723 C C . ALA A 1 93 ? -16.825 -1.882 6.982 1.00 92.81 93 ALA A C 1
ATOM 725 O O . ALA A 1 93 ? -16.921 -2.441 5.893 1.00 92.81 93 ALA A O 1
ATOM 726 N N . ASP A 1 94 ? -17.805 -1.926 7.887 1.00 91.56 94 ASP A N 1
ATOM 727 C CA . ASP A 1 94 ? -19.009 -2.749 7.727 1.00 91.56 94 ASP A CA 1
ATOM 728 C C . ASP A 1 94 ? -19.843 -2.325 6.496 1.00 91.56 94 ASP A C 1
ATOM 730 O O . ASP A 1 94 ? -20.540 -3.136 5.888 1.00 91.56 94 ASP A O 1
ATOM 734 N N . ARG A 1 95 ? -19.754 -1.053 6.075 1.00 89.06 95 ARG A N 1
ATOM 735 C CA . ARG A 1 95 ? -20.396 -0.564 4.840 1.00 89.06 95 ARG A CA 1
ATOM 736 C C . ARG A 1 95 ? -19.611 -0.922 3.582 1.00 89.06 95 ARG A C 1
ATOM 738 O O . ARG A 1 95 ? -20.229 -1.093 2.536 1.00 89.06 95 ARG A O 1
ATOM 745 N N . LEU A 1 96 ? -18.283 -0.996 3.667 1.00 82.00 96 LEU A N 1
ATOM 746 C CA . LEU A 1 96 ? -17.423 -1.409 2.554 1.00 82.00 96 LEU A CA 1
ATOM 747 C C . LEU A 1 96 ? -17.542 -2.912 2.282 1.00 82.00 96 LEU A C 1
ATOM 749 O O . LEU A 1 96 ? -17.478 -3.317 1.128 1.00 82.00 96 LEU A O 1
ATOM 753 N N . GLU A 1 97 ? -17.762 -3.722 3.318 1.00 77.06 97 GLU A N 1
ATOM 754 C CA . GLU A 1 97 ? -17.988 -5.168 3.184 1.00 77.06 97 GLU A CA 1
ATOM 755 C C . GLU A 1 97 ? -19.375 -5.524 2.616 1.00 77.06 97 GLU A C 1
ATOM 757 O O . GLU A 1 97 ? -19.589 -6.653 2.180 1.00 77.06 97 GLU A O 1
ATOM 762 N N . ALA A 1 98 ? -20.314 -4.573 2.601 1.00 75.75 98 ALA A N 1
ATOM 763 C CA . ALA A 1 98 ? -21.668 -4.757 2.075 1.00 75.75 98 ALA A CA 1
ATOM 764 C C . ALA A 1 98 ? -21.821 -4.428 0.571 1.00 75.75 98 ALA A C 1
ATOM 766 O O . ALA A 1 98 ? -22.939 -4.515 0.054 1.00 75.75 98 ALA A O 1
ATOM 767 N N . LEU A 1 99 ? -20.740 -4.016 -0.105 1.00 61.28 99 LEU A N 1
ATOM 768 C CA . LEU A 1 99 ? -20.678 -3.729 -1.549 1.00 61.28 99 LEU A CA 1
ATOM 769 C C . LEU A 1 99 ? -20.281 -4.973 -2.354 1.00 61.28 99 LEU A C 1
ATOM 771 O O . LEU A 1 99 ? -20.845 -5.136 -3.460 1.00 61.28 99 LEU A O 1
#

pLDDT: mean 90.48, std 5.52, range [61.28, 95.88]

Secondary structure (DSSP, 8-state):
-HHHHHHHH-HHHHHH-SSEEEEEE--HHHHTTS---SPEEEEES-SSSSPBEESSSS--BHHHHHHHHHHTTT-TTHHHH-SS--HHHHHHHHHHTT-

Solvent-accessible surface area (backbone atoms only — not comparable to full-atom values): 5810 Å² total; per-r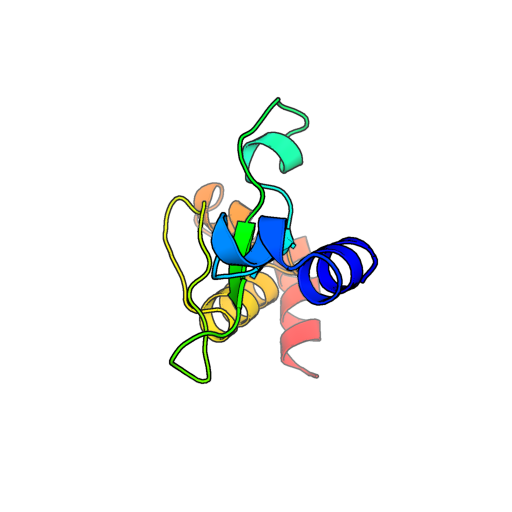esidue (Å²): 109,69,70,59,50,52,51,72,72,32,66,68,57,30,72,77,40,79,50,48,70,45,77,74,44,73,26,75,39,48,73,69,79,36,96,59,80,64,44,24,20,32,54,37,87,47,98,55,97,63,35,54,35,40,74,48,99,71,70,34,38,46,67,57,43,53,53,49,18,40,69,36,53,69,42,46,71,50,68,79,77,37,98,62,78,52,71,72,38,43,65,46,10,61,57,63,77,74,110

Radius of gyration: 16.03 Å; Cα contacts (8 Å, |Δi|>4): 116; chains: 1; bounding box: 40×28×43 Å

Sequence (99 aa):
MAELNEWVEDDELREMRPVFAAPLAPDAYHKEDVSGGAPYEMELPAPGADAMIMNMTRPLAFVAYLRHAFQWAGLPGYAEAFDERPSEISAIADRLEAL

Foldseek 3Di:
DVQVVVCVPDPVNCVVPVWDWAADAAAPQVVVVHDDDDHFTFTPPDPDPFTWTPPHPDIDTPVRVVLCCLLQLNCNCVVVVDPDHDPVRNVNSVVSVVD

Nearest PDB structures (foldseek):
  8tch-assembly1_A  TM=2.464E-01  e=4.322E+00  Staphylococcus aureus